Protein AF-A0A5J5T4C2-F1 (afdb_monomer_lite)

Secondary structure (DSSP, 8-state):
-HHHHHHHHHHHHHHHHHHHS-TTTTT-TT-B-SSGGGS-TTEEEETTEEEE-TT-SS-HHHHHSPPPPPPPPPSPPPPPPPPPPPPPPPPPPPPPPPPPPPPPPPPPPPPPPPPPPPPPPPP--

Sequence (125 aa):
MAKALVFSILVALLSIIFSSLPTNALLGCFEPCQRREECRGQLVCLNGQCVDNPDARIKLCNLIRRPPPPSPRGPPPPPPSSPPPPPSPRPRRSPPPPPSPRPRRRPPPPPPPRRQPPPPPPPRR

Structure (mmCIF, N/CA/C/O backbone):
data_AF-A0A5J5T4C2-F1
#
_entry.id   AF-A0A5J5T4C2-F1
#
loop_
_atom_site.group_PDB
_atom_site.id
_atom_site.type_symbol
_atom_site.label_atom_id
_atom_site.label_alt_id
_atom_site.label_comp_id
_atom_site.label_asym_id
_atom_site.label_entity_id
_atom_site.label_seq_id
_atom_site.pdbx_PDB_ins_code
_atom_site.Cartn_x
_atom_site.Cartn_y
_atom_site.Cartn_z
_atom_site.occupancy
_atom_site.B_iso_or_equiv
_atom_site.auth_seq_id
_atom_site.auth_comp_id
_atom_site.auth_asym_id
_atom_site.auth_atom_id
_atom_site.pdbx_PDB_model_num
ATOM 1 N N . MET A 1 1 ? 32.384 -1.297 -47.407 1.00 62.62 1 MET A N 1
ATOM 2 C CA . MET A 1 1 ? 31.063 -0.645 -47.258 1.00 62.62 1 MET A CA 1
ATOM 3 C C . MET A 1 1 ? 30.121 -1.412 -46.324 1.00 62.62 1 MET A C 1
ATOM 5 O O . MET A 1 1 ? 29.753 -0.860 -45.300 1.00 62.62 1 MET A O 1
ATOM 9 N N . ALA A 1 2 ? 29.795 -2.688 -46.580 1.00 69.81 2 ALA A N 1
ATOM 10 C CA . ALA A 1 2 ? 28.820 -3.448 -45.771 1.00 69.81 2 ALA A CA 1
ATOM 11 C C . ALA A 1 2 ? 29.160 -3.586 -44.268 1.00 69.81 2 ALA A C 1
ATOM 13 O O . ALA A 1 2 ? 28.287 -3.450 -43.421 1.00 69.81 2 ALA A O 1
ATOM 14 N N . LYS A 1 3 ? 30.436 -3.784 -43.917 1.00 71.25 3 LYS A N 1
ATOM 15 C CA . LYS A 1 3 ? 30.888 -3.928 -42.517 1.00 71.25 3 LYS A CA 1
ATOM 16 C C . LYS A 1 3 ? 30.627 -2.680 -41.659 1.00 71.25 3 LYS A C 1
ATOM 18 O O . LYS A 1 3 ? 30.277 -2.809 -40.493 1.00 71.25 3 LYS A O 1
ATOM 23 N N . ALA A 1 4 ? 30.744 -1.489 -42.250 1.00 77.25 4 ALA A N 1
ATOM 24 C CA . ALA A 1 4 ? 30.468 -0.228 -41.562 1.00 77.25 4 ALA A CA 1
ATOM 25 C C . ALA A 1 4 ? 28.962 -0.024 -41.327 1.00 77.25 4 ALA A C 1
ATOM 27 O O . ALA A 1 4 ? 28.565 0.448 -40.267 1.00 77.25 4 ALA A O 1
ATOM 28 N N . LEU A 1 5 ? 28.123 -0.448 -42.281 1.00 82.25 5 LEU A N 1
ATOM 29 C CA . LEU A 1 5 ? 26.665 -0.408 -42.143 1.00 82.25 5 LEU A CA 1
ATOM 30 C C . LEU A 1 5 ? 26.173 -1.375 -41.059 1.00 82.25 5 LEU A C 1
ATOM 32 O O . LEU A 1 5 ? 25.362 -0.989 -40.228 1.00 82.25 5 LEU A O 1
ATOM 36 N N . VAL A 1 6 ? 26.714 -2.597 -41.008 1.00 84.94 6 VAL A N 1
ATOM 37 C CA . VAL A 1 6 ? 26.375 -3.574 -39.957 1.00 84.94 6 VAL A CA 1
ATOM 38 C C . VAL A 1 6 ? 26.772 -3.056 -38.573 1.00 84.94 6 VAL A C 1
ATOM 40 O O . VAL A 1 6 ? 25.986 -3.153 -37.634 1.00 84.94 6 VAL A O 1
ATOM 43 N N . PHE A 1 7 ? 27.956 -2.451 -38.451 1.00 84.75 7 PHE A N 1
ATOM 44 C CA . PHE A 1 7 ? 28.402 -1.853 -37.193 1.00 84.75 7 PHE A CA 1
ATOM 45 C C . PHE A 1 7 ? 27.512 -0.673 -36.775 1.00 84.75 7 PHE A C 1
ATOM 47 O O . PHE A 1 7 ? 27.106 -0.584 -35.620 1.00 84.75 7 PHE A O 1
ATOM 54 N N . SER A 1 8 ? 27.136 0.192 -37.721 1.00 86.62 8 SER A N 1
ATOM 55 C CA . SER A 1 8 ? 26.238 1.325 -37.470 1.00 86.62 8 SER A CA 1
ATOM 56 C C . SER A 1 8 ? 24.842 0.881 -37.015 1.00 86.62 8 SER A C 1
ATOM 58 O O . SER A 1 8 ? 24.315 1.430 -36.048 1.00 86.62 8 SER A O 1
ATOM 60 N N . ILE A 1 9 ? 24.274 -0.153 -37.644 1.00 88.50 9 ILE A N 1
ATOM 61 C CA . ILE A 1 9 ? 22.970 -0.720 -37.265 1.00 88.50 9 ILE A CA 1
ATOM 62 C C . ILE A 1 9 ? 23.036 -1.355 -35.870 1.00 88.50 9 ILE A C 1
ATOM 64 O O . ILE A 1 9 ? 22.139 -1.142 -35.056 1.00 88.50 9 ILE A O 1
ATOM 68 N N . LEU A 1 10 ? 24.106 -2.094 -35.564 1.00 89.12 10 LEU A N 1
ATOM 69 C CA . LEU A 1 10 ? 24.293 -2.714 -34.252 1.00 89.12 10 LEU A CA 1
ATOM 70 C C . LEU A 1 10 ? 24.364 -1.664 -33.134 1.00 89.12 10 LEU A C 1
ATOM 72 O O . LEU A 1 10 ? 23.712 -1.819 -32.103 1.00 89.12 10 LEU A O 1
ATOM 76 N N . VAL A 1 11 ? 25.113 -0.579 -33.350 1.00 86.75 11 VAL A N 1
ATOM 77 C CA . VAL A 1 11 ? 25.221 0.520 -32.379 1.00 86.75 11 VAL A CA 1
ATOM 78 C C . VAL A 1 11 ? 23.868 1.206 -32.180 1.00 86.75 11 VAL A C 1
ATOM 80 O O . VAL A 1 11 ? 23.468 1.412 -31.038 1.00 86.75 11 VAL A O 1
ATOM 83 N N . ALA A 1 12 ? 23.123 1.482 -33.256 1.00 85.81 12 ALA A N 1
ATOM 84 C CA . ALA A 1 12 ? 21.799 2.100 -33.168 1.00 85.81 12 ALA A CA 1
ATOM 85 C C . ALA A 1 12 ? 20.794 1.242 -32.374 1.00 85.81 12 ALA A C 1
ATOM 87 O O . ALA A 1 12 ? 20.057 1.765 -31.537 1.00 85.81 12 ALA A O 1
ATOM 88 N N . LEU A 1 13 ? 20.793 -0.080 -32.585 1.00 84.62 13 LEU A N 1
ATOM 89 C CA . LEU A 1 13 ? 19.941 -1.008 -31.835 1.00 84.62 13 LEU A CA 1
ATOM 90 C C . LEU A 1 13 ? 20.305 -1.041 -30.347 1.00 84.62 13 LEU A C 1
ATOM 92 O O . LEU A 1 13 ? 19.417 -0.984 -29.497 1.00 84.62 13 LEU A O 1
ATOM 96 N N . LEU A 1 14 ? 21.599 -1.075 -30.021 1.00 81.44 14 LEU A N 1
ATOM 97 C CA . LEU A 1 14 ? 22.058 -1.023 -28.633 1.00 81.44 14 LEU A CA 1
ATOM 98 C C . LEU A 1 14 ? 21.657 0.296 -27.961 1.00 81.44 14 LEU A C 1
ATOM 100 O O . LEU A 1 14 ? 21.183 0.267 -26.829 1.00 81.44 14 LEU A O 1
ATOM 104 N N . SER A 1 15 ? 21.758 1.434 -28.653 1.00 78.00 15 SER A N 1
ATOM 105 C CA . SER A 1 15 ? 21.317 2.728 -28.118 1.00 78.00 15 SER A CA 1
ATOM 106 C C . SER A 1 15 ? 19.830 2.733 -27.759 1.00 78.00 15 SER A C 1
ATOM 108 O O . SER A 1 15 ? 19.483 3.165 -26.667 1.00 78.00 15 SER A O 1
ATOM 110 N N . ILE A 1 16 ? 18.956 2.189 -28.614 1.00 77.19 16 ILE A N 1
ATOM 111 C CA . ILE A 1 16 ? 17.506 2.128 -28.346 1.00 77.19 16 ILE A CA 1
ATOM 112 C C . ILE A 1 16 ? 17.199 1.255 -27.119 1.00 77.19 16 ILE A C 1
ATOM 114 O O . ILE A 1 16 ? 16.362 1.618 -26.286 1.00 77.19 16 ILE A O 1
ATOM 118 N N . ILE A 1 17 ? 17.900 0.124 -26.983 1.00 72.31 17 ILE A N 1
ATOM 119 C CA . ILE A 1 17 ? 17.755 -0.781 -25.838 1.00 72.31 17 ILE A CA 1
ATOM 120 C C . ILE A 1 17 ? 18.211 -0.072 -24.557 1.00 72.31 17 ILE A C 1
ATOM 122 O O . ILE A 1 17 ? 17.446 0.001 -23.600 1.00 72.31 17 ILE A O 1
ATOM 126 N N . PHE A 1 18 ? 19.410 0.517 -24.547 1.00 66.00 18 PHE A N 1
ATOM 127 C CA . PHE A 1 18 ? 19.953 1.209 -23.374 1.00 66.00 18 PHE A CA 1
ATOM 128 C C . PHE A 1 18 ? 19.159 2.462 -22.983 1.00 66.00 18 PHE A C 1
ATOM 130 O O . PHE A 1 18 ? 19.025 2.731 -21.793 1.00 66.00 18 PHE A O 1
ATOM 137 N N . SER A 1 19 ? 18.590 3.202 -23.939 1.00 62.03 19 SER A N 1
ATOM 138 C CA . SER A 1 19 ? 17.717 4.350 -23.650 1.00 62.03 19 SER A CA 1
ATOM 139 C C . SER A 1 19 ? 16.382 3.946 -23.021 1.00 62.03 19 SER A C 1
ATOM 141 O O . SER A 1 19 ? 15.802 4.734 -22.277 1.00 62.03 19 SER A O 1
ATOM 143 N N . SER A 1 20 ? 15.895 2.731 -23.297 1.00 59.12 20 SER A N 1
ATOM 144 C CA . SER A 1 20 ? 14.677 2.197 -22.673 1.00 59.12 20 SER A CA 1
ATOM 145 C C . SER A 1 20 ? 14.926 1.561 -21.308 1.00 59.12 20 SER A C 1
ATOM 147 O O . SER A 1 20 ? 13.967 1.317 -20.576 1.00 59.12 20 SER A O 1
ATOM 149 N N . LEU A 1 21 ? 16.183 1.290 -20.934 1.00 55.94 21 LEU A N 1
ATOM 150 C CA . LEU A 1 21 ? 16.488 0.871 -19.574 1.00 55.94 21 LEU A CA 1
ATOM 151 C C . LEU A 1 21 ? 16.353 2.092 -18.653 1.00 55.94 21 LEU A C 1
ATOM 153 O O . LEU A 1 21 ? 17.060 3.083 -18.836 1.00 55.94 21 LEU A O 1
ATOM 157 N N . PRO A 1 22 ? 15.486 2.046 -17.628 1.00 54.72 22 PRO A N 1
ATOM 158 C CA . PRO A 1 22 ? 15.386 3.109 -16.645 1.00 54.72 22 PRO A CA 1
ATOM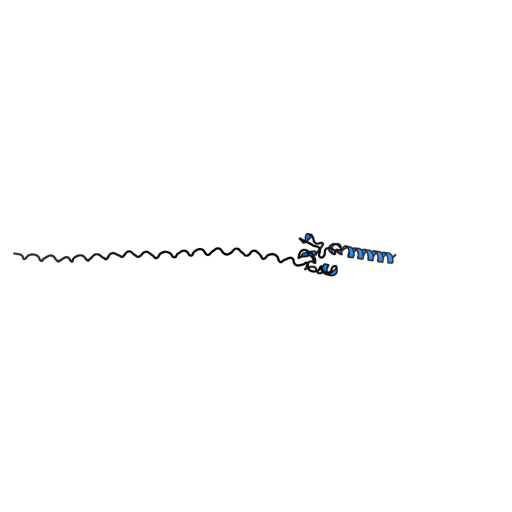 159 C C . PRO A 1 22 ? 16.587 3.019 -15.692 1.00 54.72 22 PRO A C 1
ATOM 161 O O . PRO A 1 22 ? 16.453 2.687 -14.517 1.00 54.72 22 PRO A O 1
ATOM 164 N N . THR A 1 23 ? 17.788 3.330 -16.183 1.00 52.22 23 THR A N 1
ATOM 165 C CA . THR A 1 23 ? 19.041 3.319 -15.410 1.00 52.22 23 THR A CA 1
ATOM 166 C C . THR A 1 23 ? 18.964 4.274 -14.213 1.00 52.22 23 THR A C 1
ATOM 168 O O . THR A 1 23 ? 19.601 4.055 -13.188 1.00 52.22 23 THR A O 1
ATOM 171 N N . ASN A 1 24 ? 18.104 5.295 -14.292 1.00 49.72 24 ASN A N 1
ATOM 172 C CA . ASN A 1 24 ? 17.853 6.245 -13.208 1.00 49.72 24 ASN A CA 1
ATOM 173 C C . ASN A 1 24 ? 16.888 5.735 -12.119 1.00 49.72 24 ASN A C 1
ATOM 175 O O . ASN A 1 24 ? 16.900 6.290 -11.021 1.00 49.72 24 ASN A O 1
ATOM 179 N N . ALA A 1 25 ? 16.082 4.697 -12.384 1.00 50.62 25 ALA A N 1
ATOM 180 C CA . ALA A 1 25 ? 15.294 3.993 -11.360 1.00 50.62 25 ALA A CA 1
ATOM 181 C C . ALA A 1 25 ? 16.127 2.918 -10.631 1.00 50.62 25 ALA A C 1
ATOM 183 O O . ALA A 1 25 ? 15.797 2.521 -9.519 1.00 50.62 25 ALA A O 1
ATOM 184 N N . LEU A 1 26 ? 17.242 2.503 -11.241 1.00 54.78 26 LEU A N 1
ATOM 185 C CA . LEU A 1 26 ? 18.151 1.455 -10.773 1.00 54.78 26 LEU A CA 1
ATOM 186 C C . LEU A 1 26 ? 18.872 1.806 -9.455 1.00 54.78 26 LEU A C 1
ATOM 188 O O . LEU A 1 26 ? 19.183 0.915 -8.670 1.00 54.78 26 LEU A O 1
ATOM 192 N N . LEU A 1 27 ? 19.136 3.095 -9.198 1.00 61.72 27 LEU A N 1
ATOM 193 C CA . LEU A 1 27 ? 19.886 3.555 -8.016 1.00 61.72 27 LEU A CA 1
ATOM 194 C C . LEU A 1 27 ? 19.016 3.957 -6.811 1.00 61.72 27 LEU A C 1
ATOM 196 O O . LEU A 1 27 ? 19.568 4.292 -5.770 1.00 61.72 27 LEU A O 1
ATOM 200 N N . GLY A 1 28 ? 17.684 3.934 -6.927 1.00 69.81 28 GLY A N 1
ATOM 201 C CA . GLY A 1 28 ? 16.779 4.378 -5.854 1.00 69.81 28 GLY A CA 1
ATOM 202 C C . GLY A 1 28 ? 16.386 3.298 -4.841 1.00 69.81 28 GLY A C 1
ATOM 203 O O . GLY A 1 28 ? 15.556 3.550 -3.976 1.00 69.81 28 GLY A O 1
ATOM 204 N N . CYS A 1 29 ? 16.909 2.079 -4.971 1.00 80.00 29 CYS A N 1
ATOM 205 C CA . CYS A 1 29 ? 16.502 0.953 -4.136 1.00 80.00 29 CYS A CA 1
ATOM 206 C C . CYS A 1 29 ? 17.015 1.071 -2.700 1.00 80.00 29 CYS A C 1
ATOM 208 O O . CYS A 1 29 ? 18.212 1.277 -2.468 1.00 80.00 29 CYS A O 1
ATOM 210 N N . PHE A 1 30 ? 16.100 0.841 -1.758 1.00 81.56 30 PHE A N 1
ATOM 211 C CA . PHE A 1 30 ? 16.299 0.936 -0.311 1.00 81.56 30 PHE A CA 1
ATOM 212 C C . PHE A 1 30 ? 16.672 2.335 0.194 1.00 81.56 30 PHE A C 1
ATOM 214 O O . PHE A 1 30 ? 17.124 2.481 1.328 1.00 81.56 30 PHE A O 1
ATOM 221 N N . GLU A 1 31 ? 16.466 3.365 -0.627 1.00 84.56 31 GLU A N 1
ATOM 222 C CA . GLU A 1 31 ? 16.573 4.750 -0.177 1.00 84.56 31 GLU A CA 1
ATOM 223 C C . GLU A 1 31 ? 15.413 5.092 0.771 1.00 84.56 31 GLU A C 1
ATOM 225 O O . GLU A 1 31 ? 14.305 4.565 0.595 1.00 84.56 31 GLU A O 1
ATOM 230 N N . PRO A 1 32 ? 15.646 5.951 1.777 1.00 84.44 32 PRO A N 1
ATOM 231 C CA . PRO A 1 32 ? 14.607 6.371 2.703 1.00 84.44 32 PRO A CA 1
ATOM 232 C C . PRO A 1 32 ? 13.526 7.185 1.984 1.00 84.44 32 PRO A C 1
ATOM 234 O O . PRO A 1 32 ? 13.831 8.025 1.139 1.00 84.44 32 PRO A O 1
ATOM 237 N N . CYS A 1 33 ? 12.264 6.956 2.339 1.00 87.56 33 CYS A N 1
ATOM 238 C CA . CYS A 1 33 ? 11.125 7.678 1.777 1.00 87.56 33 CYS A CA 1
ATOM 239 C C . CYS A 1 33 ? 9.997 7.848 2.798 1.00 87.56 33 CYS A C 1
ATOM 241 O O . CYS A 1 33 ? 9.803 7.006 3.676 1.00 87.56 33 CYS A O 1
ATOM 243 N N . GLN A 1 34 ? 9.208 8.909 2.653 1.00 87.81 34 GLN A N 1
ATOM 244 C CA . GLN A 1 34 ? 7.951 9.102 3.380 1.00 87.81 34 GLN A CA 1
ATOM 245 C C . GLN A 1 34 ? 6.740 8.874 2.465 1.00 87.81 34 GLN A C 1
ATOM 247 O O . GLN A 1 34 ? 5.721 8.324 2.890 1.00 87.81 34 GLN A O 1
ATOM 252 N N . ARG A 1 35 ? 6.845 9.297 1.202 1.00 86.00 35 ARG A N 1
ATOM 253 C CA . ARG A 1 35 ? 5.800 9.197 0.177 1.00 86.00 35 ARG A CA 1
ATOM 254 C C . ARG A 1 35 ? 6.311 8.503 -1.079 1.00 86.00 35 ARG A C 1
ATOM 256 O O . ARG A 1 35 ? 7.500 8.480 -1.376 1.00 86.00 35 ARG A O 1
ATOM 263 N N . ARG A 1 36 ? 5.381 7.955 -1.867 1.00 84.06 36 ARG A N 1
ATOM 264 C CA . ARG A 1 36 ? 5.681 7.251 -3.128 1.00 84.06 36 ARG A CA 1
ATOM 265 C C . ARG A 1 36 ? 6.427 8.123 -4.145 1.00 84.06 36 ARG A C 1
ATOM 267 O O . ARG A 1 36 ? 7.256 7.610 -4.880 1.00 84.06 36 ARG A O 1
ATOM 274 N N . GLU A 1 37 ? 6.122 9.413 -4.180 1.00 85.50 37 GLU A N 1
ATOM 275 C CA . GLU A 1 37 ? 6.702 10.420 -5.088 1.00 85.50 37 GLU A CA 1
ATOM 276 C C . GLU A 1 37 ? 8.202 10.663 -4.853 1.00 85.50 37 GLU A C 1
ATOM 278 O O . GLU A 1 37 ? 8.893 11.141 -5.747 1.00 85.50 37 GLU A O 1
ATOM 283 N N . GLU A 1 38 ? 8.718 10.295 -3.678 1.00 85.25 38 GLU A N 1
ATOM 284 C CA . GLU A 1 38 ? 10.150 10.371 -3.361 1.00 85.25 38 GLU A CA 1
ATOM 285 C C . GLU A 1 38 ? 10.941 9.223 -4.009 1.00 85.25 38 GLU A C 1
ATOM 287 O O . GLU A 1 38 ? 12.155 9.315 -4.195 1.00 85.25 38 GLU A O 1
ATOM 292 N N . CYS A 1 39 ? 10.253 8.147 -4.402 1.00 85.62 39 CYS A N 1
ATOM 293 C CA . CYS A 1 39 ? 10.853 6.995 -5.052 1.00 85.62 39 CYS A CA 1
ATOM 294 C C . CYS A 1 39 ? 10.895 7.169 -6.575 1.00 85.62 39 CYS A C 1
ATOM 296 O O . CYS A 1 39 ? 9.947 7.629 -7.210 1.00 85.62 39 CYS A O 1
ATOM 298 N N . ARG A 1 40 ? 12.010 6.770 -7.196 1.00 82.69 40 ARG A N 1
ATOM 299 C CA . ARG A 1 40 ? 12.211 6.933 -8.644 1.00 82.69 40 ARG A CA 1
ATOM 300 C C . ARG A 1 40 ? 11.490 5.853 -9.454 1.00 82.69 40 ARG A C 1
ATOM 302 O O . ARG A 1 40 ? 11.545 4.668 -9.134 1.00 82.69 40 ARG A O 1
ATOM 309 N N . GLY A 1 41 ? 10.907 6.252 -10.583 1.00 78.00 41 GLY A N 1
ATOM 310 C CA . GLY A 1 41 ? 10.359 5.329 -11.578 1.00 78.00 41 GLY A CA 1
ATOM 311 C C . GLY A 1 41 ? 9.159 4.530 -11.064 1.00 78.00 41 GLY A C 1
ATOM 312 O O . GLY A 1 41 ? 8.143 5.102 -10.686 1.00 78.00 41 GLY A O 1
ATOM 313 N N . GLN A 1 42 ? 9.264 3.199 -11.102 1.00 76.25 42 GLN A N 1
ATOM 314 C CA . GLN A 1 42 ? 8.193 2.273 -10.699 1.00 76.25 42 GLN A CA 1
ATOM 315 C C . GLN A 1 42 ? 8.302 1.810 -9.238 1.00 76.25 42 GLN A C 1
ATOM 317 O O . GLN A 1 42 ? 7.547 0.934 -8.819 1.00 76.25 42 GLN A O 1
ATOM 322 N N . LEU A 1 43 ? 9.229 2.377 -8.466 1.00 85.12 43 LEU A N 1
ATOM 323 C CA . LEU A 1 43 ? 9.404 2.045 -7.058 1.00 85.12 43 LEU A CA 1
ATOM 324 C C . LEU A 1 43 ? 8.242 2.592 -6.213 1.00 85.12 43 LEU A C 1
ATOM 326 O O . LEU A 1 43 ? 7.606 3.597 -6.543 1.00 85.12 43 LEU A O 1
ATOM 330 N N . VAL A 1 44 ? 7.965 1.914 -5.107 1.00 87.25 44 VAL A N 1
ATOM 331 C CA . VAL A 1 44 ? 6.956 2.296 -4.118 1.00 87.25 44 VAL A CA 1
ATOM 332 C C . VAL A 1 44 ? 7.614 2.501 -2.764 1.00 87.25 44 VAL A C 1
ATOM 334 O O . VAL A 1 44 ? 8.585 1.825 -2.429 1.00 87.25 44 VAL A O 1
ATOM 337 N N . CYS A 1 45 ? 7.073 3.426 -1.974 1.00 88.25 45 CYS A N 1
ATOM 338 C CA . CYS A 1 45 ? 7.530 3.627 -0.608 1.00 88.25 45 CYS A CA 1
ATOM 339 C C . CYS A 1 45 ? 6.827 2.634 0.324 1.00 88.25 45 CYS A C 1
ATOM 341 O O . CYS A 1 45 ? 5.615 2.729 0.527 1.00 88.25 45 CYS A O 1
ATOM 343 N N . LEU A 1 46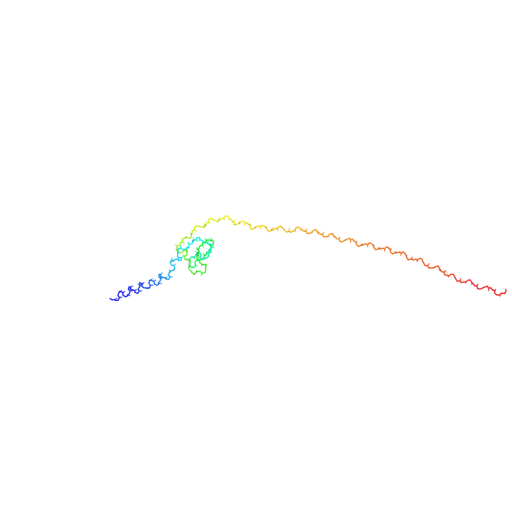 ? 7.573 1.679 0.881 1.00 86.50 46 LEU A N 1
ATOM 344 C CA . LEU A 1 46 ? 7.078 0.690 1.840 1.00 86.50 46 LEU A CA 1
ATOM 345 C C . LEU A 1 46 ? 8.013 0.628 3.047 1.00 86.50 46 LEU A C 1
ATOM 347 O O . LEU A 1 46 ? 9.225 0.511 2.901 1.00 86.50 46 LEU A O 1
ATOM 351 N N . ASN A 1 47 ? 7.447 0.695 4.255 1.00 84.12 47 ASN A N 1
ATOM 352 C CA . ASN A 1 47 ? 8.203 0.710 5.517 1.00 84.12 47 ASN A CA 1
ATOM 353 C C . ASN A 1 47 ? 9.311 1.779 5.563 1.00 84.12 47 ASN A C 1
ATOM 355 O O . ASN A 1 47 ? 10.378 1.558 6.133 1.00 84.12 47 ASN A O 1
ATOM 359 N N . GLY A 1 48 ? 9.055 2.931 4.940 1.00 85.75 48 GLY A N 1
ATOM 360 C CA . GLY A 1 48 ? 10.008 4.032 4.871 1.00 85.75 48 GLY A CA 1
ATOM 361 C C . GLY A 1 48 ? 11.169 3.811 3.900 1.00 85.75 48 GLY A C 1
ATOM 362 O O . GLY A 1 48 ? 12.160 4.527 3.988 1.00 85.75 48 GLY A O 1
ATOM 363 N N . GLN A 1 49 ? 11.084 2.812 3.014 1.00 87.31 49 GLN A N 1
ATOM 364 C CA . GLN A 1 49 ? 12.103 2.511 2.010 1.00 87.31 49 GLN A CA 1
ATOM 365 C C . GLN A 1 49 ? 11.494 2.364 0.615 1.00 87.31 49 GLN A C 1
ATOM 367 O O . GLN A 1 49 ? 10.414 1.794 0.443 1.00 87.31 49 GLN A O 1
ATOM 372 N N . CYS A 1 50 ? 12.213 2.844 -0.395 1.00 87.12 50 CYS A N 1
ATOM 373 C CA . CYS A 1 50 ? 11.857 2.633 -1.790 1.00 87.12 50 CYS A CA 1
ATOM 374 C C . CYS A 1 50 ? 12.159 1.189 -2.202 1.00 87.12 50 CYS A C 1
ATOM 376 O O . CYS A 1 50 ? 13.313 0.757 -2.217 1.00 87.12 50 CYS A O 1
ATOM 378 N N . VAL A 1 51 ? 11.121 0.441 -2.558 1.00 85.62 51 VAL A N 1
ATOM 379 C CA . VAL A 1 51 ? 11.210 -0.962 -2.985 1.00 85.62 51 VAL A CA 1
ATOM 380 C C . VAL A 1 51 ? 10.444 -1.171 -4.290 1.00 85.62 51 VAL A C 1
ATOM 382 O O . VAL A 1 51 ? 9.679 -0.306 -4.718 1.00 85.62 51 VAL A O 1
ATOM 385 N N . ASP A 1 52 ? 10.652 -2.314 -4.944 1.00 84.19 52 ASP A N 1
ATOM 386 C CA . ASP A 1 52 ? 9.891 -2.675 -6.141 1.00 84.19 52 ASP A CA 1
ATOM 387 C C . ASP A 1 52 ? 8.384 -2.691 -5.851 1.00 84.19 52 ASP A C 1
ATOM 389 O O . ASP A 1 52 ? 7.944 -3.169 -4.801 1.00 84.19 52 ASP A O 1
ATOM 393 N N . ASN A 1 53 ? 7.580 -2.204 -6.799 1.00 80.94 53 ASN A N 1
ATOM 394 C CA . ASN A 1 53 ? 6.134 -2.386 -6.741 1.00 80.94 53 ASN A CA 1
ATOM 395 C C . ASN A 1 53 ? 5.817 -3.899 -6.677 1.00 80.94 53 ASN A C 1
ATOM 397 O O . ASN A 1 53 ? 6.335 -4.639 -7.514 1.00 80.94 53 ASN A O 1
ATOM 401 N N . PRO A 1 54 ? 4.985 -4.383 -5.732 1.00 76.75 54 PRO A N 1
ATOM 402 C CA . PRO A 1 54 ? 4.605 -5.798 -5.660 1.00 76.75 54 PRO A CA 1
ATOM 403 C C . PRO A 1 54 ? 3.989 -6.339 -6.959 1.00 76.75 54 PRO A C 1
ATOM 405 O O . PRO A 1 54 ? 4.149 -7.523 -7.250 1.00 76.75 54 PRO A O 1
ATOM 408 N N . ASP A 1 55 ? 3.346 -5.479 -7.753 1.00 77.62 55 ASP A N 1
ATOM 409 C CA . ASP A 1 55 ? 2.756 -5.836 -9.049 1.00 77.62 55 ASP A CA 1
ATOM 410 C C . ASP A 1 55 ? 3.770 -5.805 -10.207 1.00 77.62 55 ASP A C 1
ATOM 412 O O . ASP A 1 55 ? 3.454 -6.175 -11.343 1.00 77.62 55 ASP A O 1
ATOM 416 N N . ALA A 1 56 ? 5.003 -5.353 -9.958 1.00 72.25 56 ALA A N 1
ATOM 417 C CA . ALA A 1 56 ? 6.046 -5.359 -10.969 1.00 72.25 56 ALA A CA 1
ATOM 418 C C . ALA A 1 56 ? 6.483 -6.799 -11.259 1.00 72.25 56 ALA A C 1
ATOM 420 O O . ALA A 1 56 ? 6.890 -7.556 -10.378 1.00 72.25 56 ALA A O 1
ATOM 421 N N . ARG A 1 57 ? 6.472 -7.167 -12.544 1.00 67.69 57 ARG A N 1
ATOM 422 C CA . ARG A 1 57 ? 6.941 -8.484 -13.008 1.00 67.69 57 ARG A CA 1
ATOM 423 C C . ARG A 1 57 ? 8.427 -8.736 -12.738 1.00 67.69 57 ARG A C 1
ATOM 425 O O . ARG A 1 57 ? 8.857 -9.885 -12.766 1.00 67.69 57 ARG A O 1
ATOM 432 N N . ILE A 1 58 ? 9.211 -7.684 -12.513 1.00 68.62 58 ILE A N 1
ATOM 433 C CA . ILE A 1 58 ? 10.658 -7.752 -12.313 1.00 68.62 58 ILE A CA 1
ATOM 434 C C . ILE A 1 58 ? 10.978 -7.149 -10.946 1.00 68.62 58 ILE A C 1
ATOM 436 O O . ILE A 1 58 ? 10.677 -5.986 -10.698 1.00 68.62 58 ILE A O 1
ATOM 440 N N . LYS A 1 59 ? 11.612 -7.943 -10.077 1.00 75.38 59 LYS A N 1
ATOM 441 C CA . LYS A 1 59 ? 12.123 -7.499 -8.771 1.00 75.38 59 LYS A CA 1
ATOM 442 C C . LYS A 1 59 ? 13.515 -6.905 -8.947 1.00 75.38 59 LYS A C 1
ATOM 444 O O . LYS A 1 59 ? 14.521 -7.586 -8.745 1.00 75.38 59 LYS A O 1
ATOM 449 N N . LEU A 1 60 ? 13.547 -5.665 -9.417 1.00 74.06 60 LEU A N 1
ATOM 450 C CA . LEU A 1 60 ? 14.751 -4.965 -9.829 1.00 74.06 60 LEU A CA 1
ATOM 451 C C . LEU A 1 60 ? 15.682 -4.721 -8.634 1.00 74.06 60 LEU A C 1
ATOM 453 O O . LEU A 1 60 ? 16.870 -5.035 -8.716 1.00 74.06 60 LEU A O 1
ATOM 457 N N . CYS A 1 61 ? 15.149 -4.280 -7.492 1.00 75.81 61 CYS A N 1
ATOM 458 C CA . CYS A 1 61 ? 15.948 -3.983 -6.303 1.00 75.81 61 CYS A CA 1
ATOM 459 C C . CYS A 1 61 ? 16.719 -5.190 -5.777 1.00 75.81 61 CYS A C 1
ATOM 461 O O . CYS A 1 61 ? 17.889 -5.043 -5.436 1.00 75.81 61 CYS A O 1
ATOM 463 N N . ASN A 1 62 ? 16.118 -6.381 -5.794 1.00 73.00 62 ASN A N 1
ATOM 464 C CA . ASN A 1 62 ? 16.800 -7.614 -5.382 1.00 73.00 62 ASN A CA 1
ATOM 465 C C . ASN A 1 62 ? 17.914 -8.044 -6.345 1.00 73.00 62 ASN A C 1
ATOM 467 O O . ASN A 1 62 ? 18.790 -8.816 -5.958 1.00 73.00 62 ASN A O 1
ATOM 471 N N . LEU A 1 63 ? 17.870 -7.581 -7.596 1.00 72.12 63 LEU A N 1
ATOM 472 C CA . LEU A 1 63 ? 18.857 -7.925 -8.614 1.00 72.12 63 LEU A CA 1
ATOM 473 C C . LEU A 1 63 ? 20.113 -7.045 -8.520 1.00 72.12 63 LEU A C 1
ATOM 475 O O . LEU A 1 63 ? 21.207 -7.505 -8.831 1.00 72.12 63 LEU A O 1
ATOM 479 N N . ILE A 1 64 ? 19.958 -5.785 -8.100 1.00 71.31 64 ILE A N 1
ATOM 480 C CA . ILE A 1 64 ? 21.025 -4.767 -8.146 1.00 71.31 64 ILE A CA 1
ATOM 481 C C . ILE A 1 64 ? 21.670 -4.556 -6.780 1.00 71.31 64 ILE A C 1
ATOM 483 O O . ILE A 1 64 ? 22.879 -4.344 -6.685 1.00 71.31 64 ILE A O 1
ATOM 487 N N . ARG A 1 65 ? 20.873 -4.586 -5.710 1.00 71.31 65 ARG A N 1
ATOM 488 C CA . ARG A 1 65 ? 21.351 -4.389 -4.345 1.00 71.31 65 ARG A CA 1
ATOM 489 C C . ARG A 1 65 ? 20.924 -5.558 -3.480 1.00 71.31 65 ARG A C 1
ATOM 491 O O . ARG A 1 65 ? 19.786 -6.013 -3.517 1.00 71.31 65 ARG A O 1
ATOM 498 N N . ARG A 1 66 ? 21.839 -6.004 -2.620 1.00 70.56 66 ARG A N 1
ATOM 499 C CA . ARG A 1 66 ? 21.413 -6.791 -1.467 1.00 70.56 66 ARG A CA 1
ATOM 500 C C . ARG A 1 66 ? 20.545 -5.891 -0.586 1.00 70.56 66 ARG A C 1
ATOM 502 O O . ARG A 1 66 ? 20.940 -4.742 -0.370 1.00 70.56 66 ARG A O 1
ATOM 509 N N . PRO A 1 67 ? 19.404 -6.389 -0.087 1.00 65.75 67 PRO A N 1
ATOM 510 C CA . PRO A 1 67 ? 18.627 -5.659 0.895 1.00 65.75 67 PRO A CA 1
ATOM 511 C C . PRO A 1 67 ? 19.534 -5.251 2.057 1.00 65.75 67 PRO A C 1
ATOM 513 O O . PRO A 1 67 ? 20.352 -6.075 2.493 1.00 65.75 67 PRO A O 1
ATOM 516 N N . PRO A 1 68 ? 19.432 -4.008 2.555 1.00 67.25 68 PRO A N 1
ATOM 517 C CA . PRO A 1 68 ? 20.095 -3.656 3.793 1.00 67.25 68 PRO A CA 1
ATOM 518 C C . PRO A 1 68 ? 19.622 -4.612 4.897 1.00 67.25 68 PRO A C 1
ATOM 520 O O . PRO A 1 68 ? 18.504 -5.143 4.826 1.00 67.25 68 PRO A O 1
ATOM 523 N N . PRO A 1 69 ? 20.458 -4.859 5.920 1.00 67.56 69 PRO A N 1
ATOM 524 C CA . PRO A 1 69 ? 19.997 -5.570 7.101 1.00 67.56 69 PRO A CA 1
ATOM 525 C C . PRO A 1 69 ? 18.721 -4.893 7.617 1.00 67.56 69 PRO A C 1
ATOM 527 O O . PRO A 1 69 ? 18.592 -3.669 7.495 1.00 67.56 69 PRO A O 1
ATOM 530 N N . PRO A 1 70 ? 17.761 -5.665 8.156 1.00 63.16 70 PRO A N 1
ATOM 531 C CA . PRO A 1 70 ? 16.532 -5.087 8.672 1.00 63.16 70 PRO A CA 1
ATOM 532 C C . PRO A 1 70 ? 16.902 -3.978 9.653 1.00 63.16 70 PRO A C 1
ATOM 534 O O . PRO A 1 70 ? 17.675 -4.220 10.585 1.00 63.16 70 PRO A O 1
ATOM 537 N N . SER A 1 71 ? 16.378 -2.767 9.428 1.00 65.44 71 SER A N 1
ATOM 538 C CA . SER A 1 71 ? 16.533 -1.691 10.403 1.00 65.44 71 SER A CA 1
ATOM 539 C C . SER A 1 71 ? 16.129 -2.232 11.771 1.00 65.44 71 SER A C 1
ATOM 541 O O . SER A 1 71 ? 15.140 -2.981 11.846 1.00 65.44 71 SER A O 1
ATOM 543 N N . PRO A 1 72 ? 16.858 -1.876 12.846 1.00 67.81 72 PRO A N 1
ATOM 544 C CA . PRO A 1 72 ? 16.409 -2.162 14.195 1.00 67.81 72 PRO A CA 1
ATOM 545 C C . PRO A 1 72 ? 14.954 -1.722 14.270 1.00 67.81 72 PRO A C 1
ATOM 547 O O . PRO A 1 72 ? 14.650 -0.559 13.988 1.00 67.81 72 PRO A O 1
ATOM 550 N N . ARG A 1 73 ? 14.039 -2.662 14.539 1.00 68.56 73 ARG A N 1
ATOM 551 C CA . ARG A 1 73 ? 12.649 -2.284 14.777 1.00 68.56 73 ARG A CA 1
ATOM 552 C C . ARG A 1 73 ? 12.722 -1.276 15.910 1.00 68.56 73 ARG A C 1
ATOM 554 O O . ARG A 1 73 ? 13.195 -1.612 16.995 1.00 68.56 73 ARG A O 1
ATOM 561 N N . GLY A 1 74 ? 12.322 -0.039 15.624 1.00 65.00 74 GLY A N 1
ATOM 562 C CA . GLY A 1 74 ? 12.090 0.930 16.677 1.00 65.00 74 GLY A CA 1
ATOM 563 C C . GLY A 1 74 ? 11.160 0.302 17.717 1.00 65.00 74 GLY A C 1
ATOM 564 O O . GLY A 1 74 ? 10.457 -0.672 17.402 1.00 65.00 74 GLY A O 1
ATOM 565 N N . PRO A 1 75 ? 11.166 0.809 18.957 1.00 75.44 75 PRO A N 1
ATOM 566 C CA . PRO A 1 75 ? 10.229 0.336 19.958 1.00 75.44 75 PRO A CA 1
ATOM 567 C C . PRO A 1 75 ? 8.822 0.300 19.343 1.00 75.44 75 PRO A C 1
ATOM 569 O O . PRO A 1 75 ? 8.477 1.203 18.568 1.00 75.44 75 PRO A O 1
ATOM 572 N N . PRO A 1 76 ? 8.046 -0.768 19.601 1.00 76.75 76 PRO A N 1
ATOM 573 C CA . PRO A 1 76 ? 6.698 -0.872 19.068 1.00 76.75 76 PRO A CA 1
ATOM 574 C C . PRO A 1 76 ? 5.940 0.424 19.375 1.00 76.75 76 PRO A C 1
ATOM 576 O O . PRO A 1 76 ? 6.174 1.019 20.436 1.00 76.75 76 PRO A O 1
ATOM 579 N N . PRO A 1 77 ? 5.061 0.887 18.467 1.00 74.12 77 PRO A N 1
ATOM 580 C CA . PRO A 1 77 ? 4.232 2.041 18.766 1.00 74.12 77 PRO A CA 1
ATOM 581 C C . PRO A 1 77 ? 3.526 1.791 20.104 1.00 74.12 77 PRO A C 1
ATOM 583 O O . PRO A 1 77 ? 3.148 0.644 20.383 1.00 74.12 77 PRO A O 1
ATOM 586 N N . PRO A 1 78 ? 3.385 2.825 20.953 1.00 77.75 78 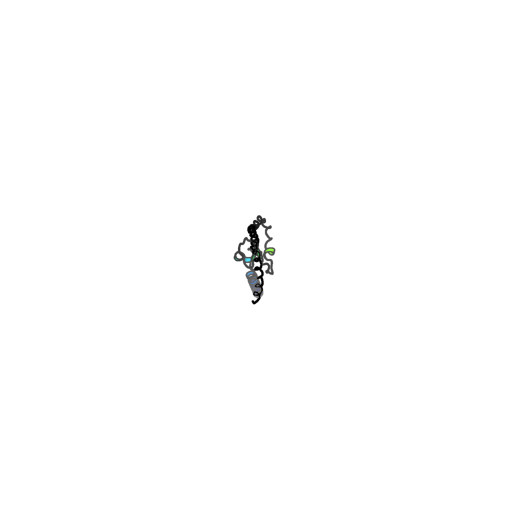PRO A N 1
ATOM 587 C CA . PRO A 1 78 ? 2.692 2.666 22.218 1.00 77.75 78 PRO A CA 1
ATOM 588 C C . PRO A 1 78 ? 1.311 2.059 21.946 1.00 77.75 78 PRO A C 1
ATOM 590 O O . PRO A 1 78 ? 0.696 2.383 20.920 1.00 77.75 78 PRO A O 1
ATOM 593 N N . PRO A 1 79 ? 0.826 1.159 22.819 1.00 79.88 79 PRO A N 1
ATOM 594 C CA . PRO A 1 79 ? -0.505 0.606 22.657 1.00 79.88 79 PRO A CA 1
ATOM 595 C C . PRO A 1 79 ? -1.507 1.761 22.526 1.00 79.88 79 PRO A C 1
ATOM 597 O O . PRO A 1 79 ? -1.337 2.788 23.197 1.00 79.88 79 PRO A O 1
ATOM 600 N N . PRO A 1 80 ? -2.531 1.627 21.663 1.00 80.00 80 PRO A N 1
ATOM 601 C CA . PRO A 1 80 ? -3.593 2.616 21.602 1.00 80.00 80 PRO A CA 1
ATOM 602 C C . PRO A 1 80 ? -4.124 2.841 23.017 1.00 80.00 80 PRO A C 1
ATOM 604 O O . PRO A 1 80 ? -4.287 1.887 23.784 1.00 80.00 80 PRO A O 1
ATOM 607 N N . SER A 1 81 ? -4.341 4.109 23.372 1.00 82.44 81 SER A N 1
ATOM 608 C CA . SER A 1 81 ? -4.911 4.484 24.662 1.00 82.44 81 SER A CA 1
ATOM 609 C C . SER A 1 81 ? -6.151 3.631 24.903 1.00 82.44 81 SER A C 1
ATOM 611 O O . SER A 1 81 ? -7.025 3.553 24.035 1.00 82.44 81 SER A O 1
ATOM 613 N N . SER A 1 82 ? -6.213 2.955 26.050 1.00 81.56 82 SER A N 1
ATOM 614 C CA . SER A 1 82 ? -7.399 2.196 26.436 1.00 81.56 82 SER A CA 1
ATOM 615 C C . SER A 1 82 ? -8.631 3.096 26.299 1.00 81.56 82 SER A C 1
ATOM 617 O O . SER A 1 82 ? -8.556 4.264 26.704 1.00 81.56 82 SER A O 1
ATOM 619 N N . PRO A 1 83 ? -9.746 2.598 25.732 1.00 81.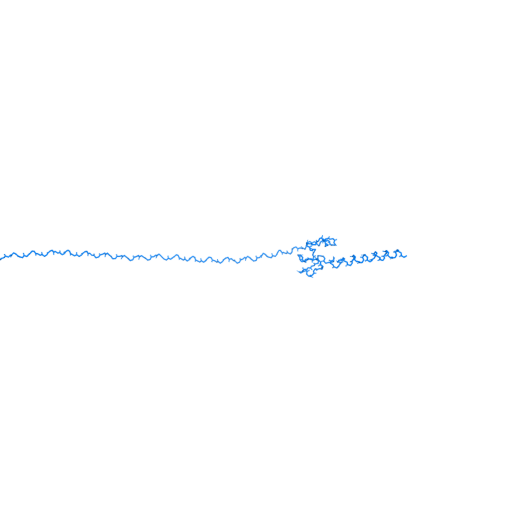81 83 PRO A N 1
ATOM 620 C CA . PRO A 1 83 ? -10.967 3.383 25.658 1.00 81.81 83 PRO A CA 1
ATOM 621 C C . PRO A 1 83 ? -11.345 3.864 27.066 1.00 81.81 83 PRO A C 1
ATOM 623 O O . PRO A 1 83 ? -11.075 3.154 28.044 1.00 81.81 83 PRO A O 1
ATOM 626 N N . PRO A 1 84 ? -11.939 5.063 27.194 1.00 81.25 84 PRO A N 1
ATOM 627 C CA . PRO A 1 84 ? -12.393 5.548 28.487 1.00 81.25 84 PRO A CA 1
ATOM 628 C C . PRO A 1 84 ? -13.320 4.506 29.134 1.00 81.25 84 PRO A C 1
ATOM 630 O O . PRO A 1 84 ? -14.068 3.827 28.419 1.00 81.25 84 PRO A O 1
ATOM 633 N N . PRO A 1 85 ? -13.275 4.351 30.469 1.00 83.62 85 PRO A N 1
ATOM 634 C CA . PRO A 1 85 ? -14.148 3.416 31.159 1.00 83.62 85 PRO A CA 1
ATOM 635 C C . PRO A 1 85 ? -15.617 3.733 30.840 1.00 83.62 85 PRO A C 1
ATOM 637 O O . PRO A 1 85 ? -15.967 4.905 30.652 1.00 83.62 85 PRO A O 1
ATOM 640 N N . PRO A 1 86 ? -16.492 2.713 30.774 1.00 83.69 86 PRO A N 1
ATOM 641 C CA . PRO A 1 86 ? -17.912 2.946 30.578 1.00 83.69 86 PRO A CA 1
ATOM 642 C C . PRO A 1 86 ? -18.447 3.873 31.683 1.00 83.69 86 PRO A C 1
ATOM 644 O O . PRO A 1 86 ? -17.985 3.795 32.827 1.00 83.69 86 PRO A O 1
ATOM 647 N N . PRO A 1 87 ? -19.417 4.751 31.370 1.00 83.62 87 PRO A N 1
ATOM 648 C CA . PRO A 1 87 ? -20.031 5.604 32.375 1.00 83.62 87 PRO A CA 1
ATOM 649 C C . PRO A 1 87 ? -20.625 4.747 33.496 1.00 83.62 87 PRO A C 1
ATOM 651 O O . PRO A 1 87 ? -21.218 3.696 33.237 1.00 83.62 87 PRO A O 1
ATOM 654 N N . SER A 1 88 ? -20.473 5.207 34.741 1.00 83.25 88 SER A N 1
ATOM 655 C CA . SER A 1 88 ? -21.026 4.525 35.911 1.00 83.25 88 SER A CA 1
ATOM 656 C C . SER A 1 88 ? -22.509 4.203 35.699 1.00 83.25 88 SER A C 1
ATOM 658 O O . SER A 1 88 ? -23.251 5.052 35.186 1.00 83.25 88 SER A O 1
ATOM 660 N N . PRO A 1 89 ? -22.973 3.003 36.096 1.00 81.25 89 PRO A N 1
ATOM 661 C CA . PRO A 1 89 ? -24.373 2.639 35.970 1.00 81.25 89 PRO A CA 1
ATOM 662 C C . PRO A 1 89 ? -25.239 3.686 36.668 1.00 81.25 89 PRO A C 1
ATOM 664 O O . PRO A 1 89 ? -25.010 4.054 37.823 1.00 81.25 89 PRO A O 1
ATOM 667 N N . ARG A 1 90 ? -26.240 4.188 35.941 1.00 78.88 90 ARG A N 1
ATOM 668 C CA . ARG A 1 90 ? -27.204 5.140 36.490 1.00 78.88 90 ARG A CA 1
ATOM 669 C C . ARG A 1 90 ? -27.875 4.478 37.700 1.00 78.88 90 ARG A C 1
ATOM 671 O O . ARG A 1 90 ? -28.304 3.328 37.566 1.00 78.88 90 ARG A O 1
ATOM 678 N N . PRO A 1 91 ? -27.997 5.164 38.851 1.00 80.12 91 PRO A N 1
ATOM 679 C CA . PRO A 1 91 ? -28.705 4.620 39.998 1.00 80.12 91 PRO A CA 1
ATOM 680 C C . PRO A 1 91 ? -30.077 4.115 39.558 1.00 80.12 91 PRO A C 1
ATOM 682 O O . PRO A 1 91 ? -30.833 4.835 38.890 1.00 80.12 91 PRO A O 1
ATOM 685 N N . ARG A 1 92 ? -30.374 2.854 39.884 1.00 76.12 92 ARG A N 1
ATOM 686 C CA . ARG A 1 92 ? -31.679 2.250 39.619 1.00 76.12 92 ARG A CA 1
ATOM 687 C C . ARG A 1 92 ? -32.706 3.142 40.310 1.00 76.12 92 ARG A C 1
ATOM 689 O O . ARG A 1 92 ? -32.609 3.356 41.515 1.00 76.12 92 ARG A O 1
ATOM 696 N N . ARG A 1 93 ? -33.643 3.717 39.547 1.00 77.94 93 ARG A N 1
ATOM 697 C CA . ARG A 1 93 ? -34.736 4.502 40.135 1.00 77.94 93 ARG A CA 1
ATOM 698 C C . ARG A 1 93 ? -35.424 3.621 41.172 1.00 77.94 93 ARG A C 1
ATOM 700 O O . ARG A 1 93 ? -35.748 2.472 40.864 1.00 77.94 93 ARG A O 1
ATOM 707 N N . SER A 1 94 ? -35.603 4.152 42.378 1.00 81.31 94 SER A N 1
ATOM 708 C CA . SER A 1 94 ? -36.360 3.480 43.426 1.00 81.31 94 SER A CA 1
ATOM 709 C C . SER A 1 94 ? -37.712 3.040 42.858 1.00 81.31 94 SER A C 1
ATOM 711 O O . SER A 1 94 ? -38.312 3.800 42.086 1.00 81.31 94 SER A O 1
ATOM 713 N N . PRO A 1 95 ? -38.190 1.827 43.181 1.00 82.62 95 PRO A N 1
ATOM 714 C CA . PRO A 1 95 ? -39.529 1.420 42.792 1.00 82.62 95 PRO A CA 1
ATOM 715 C C . PRO A 1 95 ? -40.553 2.448 43.304 1.00 82.62 95 PRO A C 1
ATOM 717 O O . PRO A 1 95 ? -40.333 3.055 44.358 1.00 82.62 95 PRO A O 1
ATOM 720 N N . PRO A 1 96 ? -41.645 2.686 42.557 1.00 81.38 96 PRO A N 1
ATOM 721 C CA . PRO A 1 96 ? -42.694 3.591 43.002 1.00 81.38 96 PRO A CA 1
ATOM 722 C C . PRO A 1 96 ? -43.248 3.132 44.362 1.00 81.38 96 PRO A C 1
ATOM 724 O O . PRO A 1 96 ? -43.266 1.927 44.638 1.00 81.38 96 PRO A O 1
ATOM 727 N N . PRO A 1 97 ? -43.695 4.066 45.220 1.00 81.88 97 PRO A N 1
ATOM 728 C CA . PRO A 1 97 ? -44.309 3.710 46.491 1.00 81.88 97 PRO A CA 1
ATOM 729 C C . PRO A 1 97 ? -45.548 2.827 46.264 1.00 81.88 97 PRO A C 1
ATOM 731 O O . PRO A 1 97 ? -46.208 2.945 45.224 1.00 81.88 97 PRO A O 1
ATOM 734 N N . PRO A 1 98 ? -45.882 1.944 47.221 1.00 82.31 98 PRO A N 1
ATOM 735 C CA . PRO A 1 98 ? -47.074 1.116 47.120 1.00 82.31 98 PRO A CA 1
ATOM 736 C C . PRO A 1 98 ? -48.335 1.990 47.000 1.00 82.31 98 PRO A C 1
ATOM 738 O O . PRO A 1 98 ? -48.386 3.085 47.571 1.00 82.31 98 PRO A O 1
ATOM 741 N N . PRO A 1 99 ? -49.365 1.523 46.272 1.00 80.00 99 PRO A N 1
ATOM 742 C CA . PRO A 1 99 ? -50.624 2.245 46.142 1.00 80.00 99 PRO A CA 1
ATOM 743 C C . PRO A 1 99 ? -51.246 2.492 47.520 1.00 80.00 99 PRO A C 1
ATOM 745 O O . PRO A 1 99 ? -51.244 1.616 48.387 1.00 80.00 99 PRO A O 1
ATOM 748 N N . SER A 1 100 ? -51.785 3.697 47.720 1.00 80.31 100 SER A N 1
ATOM 749 C CA . SER A 1 100 ? -52.404 4.081 48.987 1.00 80.31 100 SER A CA 1
ATOM 750 C C . SER A 1 100 ? -53.548 3.125 49.354 1.00 80.31 100 SER A C 1
ATOM 752 O O . SER A 1 100 ? -54.328 2.734 48.477 1.00 80.31 100 SER A O 1
ATOM 754 N N . PRO A 1 101 ? -53.690 2.753 50.641 1.00 78.69 101 PRO A N 1
ATOM 755 C CA . PRO A 1 101 ? -54.771 1.886 51.076 1.00 78.69 101 PRO A CA 1
ATOM 756 C C . PRO A 1 101 ? -56.120 2.537 50.766 1.00 78.69 101 PRO A C 1
ATOM 758 O O . PRO A 1 101 ? -56.344 3.722 51.021 1.00 78.69 101 PRO A O 1
ATOM 761 N N . ARG A 1 102 ? -57.031 1.742 50.199 1.00 76.44 102 ARG A N 1
ATOM 762 C CA . ARG A 1 102 ? -58.389 2.185 49.878 1.00 76.44 102 ARG A CA 1
ATOM 763 C C . ARG A 1 102 ? -59.072 2.670 51.165 1.00 76.44 102 ARG A C 1
ATOM 765 O O . ARG A 1 102 ? -59.031 1.941 52.160 1.00 76.44 102 ARG A O 1
ATOM 772 N N . PRO A 1 103 ? -59.732 3.842 51.167 1.00 75.00 103 PRO A N 1
ATOM 773 C CA . PRO A 1 103 ? -60.507 4.279 52.319 1.00 75.00 103 PRO A CA 1
ATOM 774 C C . PRO A 1 103 ? -61.533 3.201 52.676 1.00 75.00 103 PRO A C 1
ATOM 776 O O . PRO A 1 103 ? -62.285 2.745 51.806 1.00 75.00 103 PRO A O 1
ATOM 779 N N . ARG A 1 104 ? -61.550 2.765 53.942 1.00 72.94 104 ARG A N 1
ATOM 780 C CA . ARG A 1 104 ? -62.565 1.827 54.438 1.00 72.94 104 ARG A CA 1
ATOM 781 C C . ARG A 1 104 ? -63.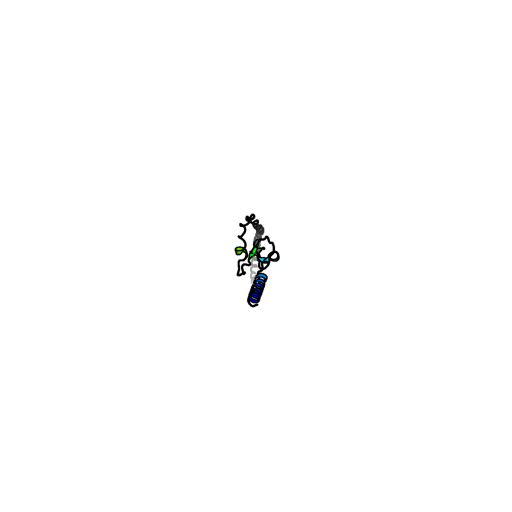939 2.431 54.150 1.00 72.94 104 ARG A C 1
ATOM 783 O O . ARG A 1 104 ? -64.250 3.521 54.627 1.00 72.94 104 ARG A O 1
ATOM 790 N N . ARG A 1 105 ? -64.750 1.738 53.344 1.00 74.88 105 ARG A N 1
ATOM 791 C CA . ARG A 1 105 ? -66.148 2.125 53.125 1.00 74.88 105 ARG A CA 1
ATOM 792 C C . ARG A 1 105 ? -66.841 2.153 54.485 1.00 74.88 105 ARG A C 1
ATOM 794 O O . ARG A 1 105 ? -66.720 1.194 55.247 1.00 74.88 105 ARG A O 1
ATOM 801 N N . ARG A 1 106 ? -67.529 3.259 54.791 1.00 78.06 106 ARG A N 1
ATOM 802 C CA . ARG A 1 106 ? -68.373 3.339 55.988 1.00 78.06 106 ARG A CA 1
ATOM 803 C C . ARG A 1 106 ? -69.390 2.190 55.949 1.00 78.06 106 ARG A C 1
ATOM 805 O O . ARG A 1 106 ? -69.878 1.877 54.858 1.00 78.06 106 ARG A O 1
ATOM 812 N N . PRO A 1 107 ? -69.699 1.570 57.099 1.00 79.69 107 PRO A N 1
ATOM 813 C CA . PRO A 1 107 ? -70.780 0.600 57.180 1.00 79.69 107 PRO A CA 1
ATOM 814 C C . PRO A 1 107 ? -72.083 1.211 56.643 1.00 79.69 107 PRO A C 1
ATOM 816 O O . PRO A 1 107 ? -72.293 2.418 56.816 1.00 79.69 107 PRO A O 1
ATOM 819 N N . PRO A 1 108 ? -72.948 0.419 55.990 1.00 80.69 108 PRO A N 1
ATOM 820 C CA . PRO A 1 108 ? -74.265 0.896 55.597 1.00 80.69 108 PRO A CA 1
ATOM 821 C C . PRO A 1 108 ? -75.070 1.325 56.838 1.00 80.69 108 PRO A C 1
ATOM 823 O O . PRO A 1 108 ? -74.879 0.754 57.917 1.00 80.69 108 PRO A O 1
ATOM 826 N N . PRO A 1 109 ? -75.954 2.330 56.713 1.00 82.00 109 PRO A N 1
ATOM 827 C CA . PRO A 1 109 ? -76.823 2.735 57.809 1.00 82.00 109 PRO A CA 1
ATOM 828 C C . PRO A 1 109 ? -77.773 1.591 58.209 1.00 82.00 109 PRO A C 1
ATOM 830 O O . PRO A 1 109 ? -78.105 0.747 57.370 1.00 82.00 109 PRO A O 1
ATOM 833 N N . PRO A 1 110 ? -78.222 1.552 59.477 1.00 82.38 110 PRO A N 1
ATOM 834 C CA . PRO A 1 110 ? -79.182 0.555 59.932 1.00 82.38 110 PRO A CA 1
ATOM 835 C C . PRO A 1 110 ? -80.514 0.674 59.168 1.00 82.38 110 PRO A C 1
ATOM 837 O O . PRO A 1 110 ? -80.869 1.765 58.708 1.00 82.38 110 PRO A O 1
ATOM 840 N N . PRO A 1 111 ? -81.265 -0.434 59.025 1.00 81.25 111 PRO A N 1
ATOM 841 C CA . PRO A 1 111 ? -82.554 -0.424 58.348 1.00 81.25 111 PRO A CA 1
ATOM 842 C C . PRO A 1 111 ? -83.568 0.468 59.086 1.00 81.25 111 PRO A C 1
ATOM 844 O O . PRO A 1 111 ? -83.499 0.598 60.312 1.00 81.25 111 PRO A O 1
ATOM 847 N N . PRO A 1 112 ? -84.530 1.072 58.364 1.00 81.19 112 PRO A N 1
ATOM 848 C CA . PRO A 1 112 ? -85.546 1.912 58.980 1.00 81.19 112 PRO A CA 1
ATOM 849 C C . PRO A 1 112 ? -86.455 1.094 59.915 1.00 81.19 112 PRO A C 1
ATOM 851 O O . PRO A 1 112 ? -86.714 -0.087 59.653 1.00 81.19 112 PRO A O 1
ATOM 854 N N . PRO A 1 113 ? -86.980 1.711 60.989 1.00 80.38 113 PRO A N 1
ATOM 855 C CA . PRO A 1 113 ? -87.900 1.043 61.897 1.00 80.38 113 PRO A CA 1
ATOM 856 C C . PRO A 1 113 ? -89.166 0.605 61.152 1.00 80.38 113 PRO A C 1
ATOM 858 O O . PRO A 1 113 ? -89.754 1.362 60.374 1.00 80.38 113 PRO A O 1
ATOM 861 N N . ARG A 1 114 ? -89.593 -0.640 61.396 1.00 78.62 114 ARG A N 1
ATOM 862 C CA . ARG A 1 114 ? -90.859 -1.168 60.877 1.00 78.62 114 ARG A CA 1
ATOM 863 C C . ARG A 1 114 ? -92.002 -0.279 61.364 1.00 78.62 114 ARG A C 1
ATOM 865 O O . ARG A 1 114 ? -92.191 -0.123 62.568 1.00 78.62 114 ARG A O 1
ATOM 872 N N . ARG A 1 115 ? -92.783 0.273 60.430 1.00 78.69 115 ARG A N 1
ATOM 873 C CA . ARG A 1 115 ? -94.041 0.951 60.762 1.00 78.69 115 ARG A CA 1
ATOM 874 C C . ARG A 1 115 ? -94.975 -0.071 61.406 1.00 78.69 115 ARG A C 1
ATOM 876 O O . ARG A 1 115 ? -95.283 -1.090 60.788 1.00 78.69 115 ARG A O 1
ATOM 883 N N . GLN A 1 116 ? -95.390 0.190 62.641 1.00 78.00 116 GLN A N 1
ATOM 884 C CA . GLN A 1 116 ? -96.477 -0.564 63.251 1.00 78.00 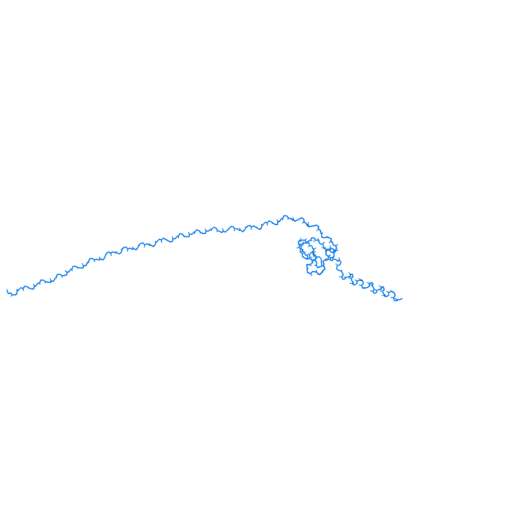116 GLN A CA 1
ATOM 885 C C . GLN A 1 116 ? -97.776 -0.264 62.481 1.00 78.00 116 GLN A C 1
ATOM 887 O O . GLN A 1 116 ? -97.968 0.880 62.052 1.00 78.00 116 GLN A O 1
ATOM 892 N N . PRO A 1 117 ? -98.648 -1.263 62.264 1.00 79.06 117 PRO A N 1
ATOM 893 C CA . PRO A 1 117 ? -99.973 -1.015 61.715 1.00 79.06 117 PRO A CA 1
ATOM 894 C C . PRO A 1 117 ? -100.745 -0.056 62.632 1.00 79.06 117 PRO A C 1
ATOM 896 O O . PRO A 1 117 ? -100.542 -0.093 63.849 1.00 79.06 117 PRO A O 1
ATOM 899 N N . PRO A 1 118 ? -101.629 0.795 62.084 1.00 80.25 118 PRO A N 1
ATOM 900 C CA . PRO A 1 118 ? -102.492 1.620 62.914 1.00 80.25 118 PRO A CA 1
ATOM 901 C C . PRO A 1 118 ? -103.372 0.732 63.810 1.00 80.25 118 PRO A C 1
ATOM 903 O O . PRO A 1 118 ? -103.746 -0.373 63.399 1.00 80.25 118 PRO A O 1
ATOM 906 N N . PRO A 1 119 ? -103.707 1.193 65.027 1.00 81.50 119 PRO A N 1
ATOM 907 C CA . PRO A 1 119 ? -104.619 0.466 65.897 1.00 81.50 119 PRO A CA 1
ATOM 908 C C . PRO A 1 119 ? -105.997 0.313 65.228 1.00 81.50 119 PRO A C 1
ATOM 910 O O . PRO A 1 119 ? -106.390 1.165 64.422 1.00 81.50 119 PRO A O 1
ATOM 913 N N . PRO A 1 120 ? -106.737 -0.765 65.542 1.00 81.38 120 PRO A N 1
ATOM 914 C CA . PRO A 1 120 ? -108.077 -0.968 65.009 1.00 81.38 120 PRO A CA 1
ATOM 915 C C . PRO A 1 120 ? -109.014 0.177 65.432 1.00 81.38 120 PRO A C 1
ATOM 917 O O . PRO A 1 120 ? -108.826 0.762 66.504 1.00 81.38 120 PRO A O 1
ATOM 920 N N . PRO A 1 121 ? -110.024 0.513 64.609 1.00 80.06 121 PRO A N 1
ATOM 921 C CA . PRO A 1 121 ? -110.978 1.559 64.946 1.00 80.06 121 PRO A CA 1
ATOM 922 C C . PRO A 1 121 ? -111.765 1.193 66.215 1.00 80.06 121 PRO A C 1
ATOM 924 O O . PRO A 1 121 ? -112.025 0.009 66.456 1.00 80.06 121 PRO A O 1
ATOM 927 N N . PRO A 1 122 ? -112.169 2.188 67.023 1.00 80.88 122 PRO A N 1
ATOM 928 C CA . PRO A 1 122 ? -112.945 1.937 68.227 1.00 80.88 122 PRO A CA 1
ATOM 929 C C . PRO A 1 122 ? -114.316 1.315 67.894 1.00 80.88 122 PRO A C 1
ATOM 931 O O . PRO A 1 122 ? -114.884 1.598 66.831 1.00 80.88 122 PRO A O 1
ATOM 934 N N . PRO A 1 123 ? -114.871 0.482 68.792 1.00 78.12 123 PRO A N 1
ATOM 935 C CA . PRO A 1 123 ? -116.191 -0.109 68.612 1.00 78.12 123 PRO A CA 1
ATOM 936 C C . PRO A 1 123 ? -117.278 0.976 68.589 1.00 78.12 123 PRO A C 1
ATOM 938 O O . PRO A 1 123 ? -117.267 1.912 69.386 1.00 78.12 123 PRO A O 1
ATOM 941 N N . ARG A 1 124 ? -118.235 0.852 67.663 1.00 70.81 124 ARG A N 1
ATOM 942 C CA . ARG A 1 124 ? -119.397 1.747 67.575 1.00 70.81 124 ARG A CA 1
ATOM 943 C C . ARG A 1 124 ? -120.483 1.324 68.570 1.00 70.81 124 ARG A C 1
ATOM 945 O O . ARG A 1 124 ? -121.218 0.388 68.260 1.00 70.81 124 ARG A O 1
ATOM 952 N N . ARG A 1 125 ? -120.626 2.052 69.681 1.00 57.38 125 ARG A N 1
ATOM 953 C CA . ARG A 1 125 ? -121.884 2.622 70.219 1.00 57.38 125 ARG A CA 1
ATOM 954 C C . ARG A 1 125 ? -121.665 3.229 71.597 1.00 57.38 125 ARG A C 1
ATOM 956 O O . ARG A 1 125 ? -121.027 2.556 72.428 1.00 57.38 125 ARG A O 1
#

Organism: Gossypium barbadense (NCBI:txid3634)

Radius of gyration: 53.86 Å; chains: 1; bounding box: 153×19×118 Å

pLDDT: mean 77.01, std 8.74, range [49.72, 89.12]

Foldseek 3Di:
DVVVVVVVVVVVVVVVVVVPPPVVLLPQFQPFDDAQVVHPDQWGQDPRGTFHDPPDPDRSNVVRDDHDDPDDPDDPDPPPDDPPDDPDPDPDPDPDDDDDDDPPDDDDDDDDDDDDDDDDDDDDD